Protein AF-A0A8K1DC18-F1 (afdb_monomer)

Solvent-accessible surface area (backbone atoms only — not comparable to full-atom values): 8426 Å² total; per-residue (Å²): 108,54,57,44,46,47,43,49,59,56,78,91,44,49,67,57,50,44,70,65,57,34,60,55,61,85,81,55,53,70,71,55,47,54,54,46,46,56,54,50,60,73,38,51,93,61,38,49,70,51,76,47,77,43,48,60,69,55,56,51,53,49,57,68,42,93,61,95,43,50,70,68,57,54,53,52,48,54,52,50,50,54,55,48,52,42,46,76,71,68,49,88,70,56,66,46,72,41,66,41,97,63,71,34,68,63,56,34,52,51,50,34,71,75,39,74,85,40,50,65,47,45,34,68,66,23,32,76,74,34,47,52,39,8,42,12,54,44,52,22,50,52,64,64,73,52,83,131

Mean predicted aligned error: 4.4 Å

Structure (mmCIF, N/CA/C/O backbone):
data_AF-A0A8K1DC18-F1
#
_entry.id   AF-A0A8K1DC18-F1
#
loop_
_atom_site.group_PDB
_atom_site.id
_atom_site.type_symbol
_atom_site.label_atom_id
_atom_site.label_alt_id
_atom_site.label_comp_id
_atom_site.label_asym_id
_atom_site.label_entity_id
_atom_site.label_seq_id
_atom_site.pdbx_PDB_ins_code
_atom_site.Cartn_x
_atom_site.Cartn_y
_atom_site.Cartn_z
_atom_site.occupancy
_atom_site.B_iso_or_equiv
_atom_site.auth_seq_id
_atom_site.auth_comp_id
_atom_site.auth_asym_id
_atom_site.auth_atom_id
_atom_site.pdbx_PDB_model_num
ATOM 1 N N . PRO A 1 1 ? 16.652 0.520 4.354 1.00 87.44 1 PRO A N 1
ATOM 2 C CA . PRO A 1 1 ? 15.774 -0.451 3.650 1.00 87.44 1 PRO A CA 1
ATOM 3 C C . PRO A 1 1 ? 14.700 0.329 2.884 1.00 87.44 1 PRO A C 1
ATOM 5 O O . PRO A 1 1 ? 14.511 1.503 3.188 1.00 87.44 1 PRO A O 1
ATOM 8 N N . MET A 1 2 ? 14.026 -0.285 1.913 1.00 90.94 2 MET A N 1
ATOM 9 C CA . MET A 1 2 ? 12.846 0.294 1.260 1.00 90.94 2 MET A CA 1
ATOM 10 C C . MET A 1 2 ? 11.619 -0.500 1.708 1.00 90.94 2 MET A C 1
ATOM 12 O O . MET A 1 2 ? 11.597 -1.712 1.528 1.00 90.94 2 MET A O 1
ATOM 16 N N . VAL A 1 3 ? 10.636 0.150 2.329 1.00 92.31 3 VAL A N 1
ATOM 17 C CA . VAL A 1 3 ? 9.464 -0.530 2.903 1.00 92.31 3 VAL A CA 1
ATOM 18 C C . VAL A 1 3 ? 8.225 -0.223 2.079 1.00 92.31 3 VAL A C 1
ATOM 20 O O . VAL A 1 3 ? 7.912 0.939 1.824 1.00 92.31 3 VAL A O 1
ATOM 23 N N . TYR A 1 4 ? 7.516 -1.275 1.690 1.00 93.94 4 TYR A N 1
ATOM 24 C CA . TYR A 1 4 ? 6.189 -1.200 1.097 1.00 93.94 4 TYR A CA 1
ATOM 25 C C . TYR A 1 4 ? 5.153 -1.666 2.101 1.00 93.94 4 TYR A C 1
ATOM 27 O O . TYR A 1 4 ? 5.412 -2.567 2.895 1.00 93.94 4 TYR A O 1
ATOM 35 N N . ALA A 1 5 ? 3.971 -1.069 2.032 1.00 95.00 5 ALA A N 1
ATOM 36 C CA . ALA A 1 5 ? 2.850 -1.437 2.868 1.00 95.00 5 ALA A CA 1
ATOM 37 C C . ALA A 1 5 ? 1.563 -1.470 2.061 1.00 95.00 5 ALA A C 1
ATOM 39 O O . ALA A 1 5 ? 1.368 -0.661 1.152 1.00 95.00 5 ALA A O 1
ATOM 40 N N . ILE A 1 6 ? 0.662 -2.352 2.468 1.00 96.31 6 ILE A N 1
ATOM 41 C CA . ILE A 1 6 ? -0.750 -2.287 2.110 1.00 96.31 6 ILE A CA 1
ATOM 42 C C . ILE A 1 6 ? -1.586 -2.200 3.379 1.00 96.31 6 ILE A C 1
ATOM 44 O O . ILE A 1 6 ? -1.195 -2.690 4.438 1.00 96.31 6 ILE A O 1
ATOM 48 N N . CYS A 1 7 ? -2.755 -1.589 3.252 1.00 95.94 7 CYS A N 1
ATOM 49 C CA . CYS A 1 7 ? -3.783 -1.567 4.275 1.00 95.94 7 CYS A CA 1
ATOM 50 C C . CYS A 1 7 ? -5.131 -1.797 3.592 1.00 95.94 7 CYS A C 1
ATOM 52 O O . CYS A 1 7 ? -5.375 -1.259 2.510 1.00 95.94 7 CYS A O 1
ATOM 54 N N . TYR A 1 8 ? -5.974 -2.628 4.193 1.00 96.25 8 TYR A N 1
ATOM 55 C CA . TYR A 1 8 ? -7.272 -3.002 3.651 1.00 96.25 8 TYR A CA 1
ATOM 56 C C . TYR A 1 8 ? -8.326 -3.038 4.757 1.00 96.25 8 TYR A C 1
ATOM 58 O O . TYR A 1 8 ? -8.067 -3.444 5.889 1.00 96.25 8 TYR A O 1
ATOM 66 N N . CYS A 1 9 ? -9.537 -2.614 4.417 1.00 95.88 9 CYS A N 1
ATOM 67 C CA . CYS A 1 9 ? -10.722 -2.717 5.257 1.00 95.88 9 CYS A CA 1
ATOM 68 C C . CYS A 1 9 ? -11.964 -2.891 4.371 1.00 95.88 9 CYS A C 1
ATOM 70 O O . CYS A 1 9 ? -11.905 -2.595 3.172 1.00 95.88 9 CYS A O 1
ATOM 72 N N . PRO A 1 10 ? -13.096 -3.344 4.935 1.00 96.00 10 PRO A N 1
ATOM 73 C CA . PRO A 1 10 ? -14.378 -3.299 4.245 1.00 96.00 10 PRO A CA 1
ATOM 74 C C . PRO A 1 10 ? -14.743 -1.865 3.845 1.00 96.00 10 PRO A C 1
ATOM 76 O O . PRO A 1 10 ? -14.518 -0.926 4.611 1.00 96.00 10 PRO A O 1
ATOM 79 N N . GLU A 1 11 ? -15.369 -1.696 2.680 1.00 92.88 11 GLU A N 1
ATOM 80 C CA . GLU A 1 11 ? -15.769 -0.381 2.154 1.00 92.88 11 GLU A CA 1
ATOM 81 C C . GLU A 1 11 ? -16.686 0.381 3.129 1.00 92.88 11 GLU A C 1
ATOM 83 O O . GLU A 1 11 ? -16.517 1.577 3.365 1.00 92.88 11 GLU A O 1
ATOM 88 N N . GLU A 1 12 ? -17.583 -0.339 3.806 1.00 94.69 12 GLU A N 1
ATOM 89 C CA . GLU A 1 12 ? -18.467 0.188 4.854 1.00 94.69 12 GLU A CA 1
ATOM 90 C C . GLU A 1 12 ? -17.733 0.765 6.080 1.00 94.69 12 GLU A C 1
ATOM 92 O O . GLU A 1 12 ? -18.340 1.490 6.870 1.00 94.69 12 GLU A O 1
ATOM 97 N N . LYS A 1 13 ? -16.441 0.445 6.259 1.00 94.44 13 LYS A N 1
ATOM 98 C CA . LYS A 1 13 ? -15.589 0.948 7.347 1.00 94.44 13 LYS A CA 1
ATOM 99 C C . LYS A 1 13 ? -14.704 2.123 6.930 1.00 94.44 13 LYS A C 1
ATOM 101 O O . LYS A 1 13 ? -13.967 2.645 7.768 1.00 94.44 13 LYS A O 1
ATOM 106 N N . LEU A 1 14 ? -14.761 2.570 5.671 1.00 91.88 14 LEU A N 1
ATOM 107 C CA . LEU A 1 14 ? -13.989 3.729 5.207 1.00 91.88 14 LEU A CA 1
ATOM 108 C C . LEU A 1 14 ? -14.264 5.007 6.024 1.00 91.88 14 LEU A C 1
ATOM 110 O O . LEU A 1 14 ? -13.289 5.667 6.399 1.00 91.88 14 LEU A O 1
ATOM 114 N N . PRO A 1 15 ? -15.522 5.353 6.380 1.00 91.94 15 PRO A N 1
ATOM 115 C CA . PRO A 1 15 ? -15.788 6.517 7.228 1.00 91.94 15 PRO A CA 1
ATOM 116 C C . PRO A 1 15 ? -15.157 6.395 8.621 1.00 91.94 15 PRO A C 1
ATOM 118 O O . PRO A 1 15 ? -14.617 7.364 9.150 1.00 91.94 15 PRO A O 1
ATOM 121 N N . GLN A 1 16 ? -15.177 5.196 9.208 1.00 92.69 16 GLN A N 1
ATOM 122 C CA . GLN A 1 16 ? -14.572 4.906 10.507 1.00 92.69 16 GLN A CA 1
ATOM 123 C C . GLN A 1 16 ? -13.050 5.031 10.429 1.00 92.69 16 GLN A C 1
ATOM 125 O O . GLN A 1 16 ? -12.454 5.654 11.301 1.00 92.69 16 GLN A O 1
ATOM 130 N N . LEU A 1 17 ? -12.423 4.515 9.366 1.00 91.88 17 LEU A N 1
ATOM 131 C CA . LEU A 1 17 ? -10.989 4.684 9.130 1.00 91.88 17 LEU A CA 1
ATOM 132 C C . LEU A 1 17 ? -10.611 6.166 9.013 1.00 91.88 17 LEU A C 1
ATOM 134 O O . LEU A 1 17 ? -9.627 6.601 9.605 1.00 91.88 17 LEU A O 1
ATOM 138 N N . GLN A 1 18 ? -11.410 6.964 8.302 1.00 89.69 18 GLN A N 1
ATOM 139 C CA . GLN A 1 18 ? -11.199 8.408 8.218 1.00 89.69 18 GLN A CA 1
ATOM 140 C C . GLN A 1 18 ? -11.350 9.093 9.587 1.00 89.69 18 GLN A C 1
ATOM 142 O O . GLN A 1 18 ? -10.551 9.970 9.917 1.00 89.69 18 GLN A O 1
ATOM 147 N N . ALA A 1 19 ? -12.316 8.664 10.404 1.00 89.56 19 ALA A N 1
ATOM 148 C CA . ALA A 1 19 ? -12.539 9.178 11.756 1.00 89.56 19 ALA A CA 1
ATOM 149 C C . ALA A 1 19 ? -11.400 8.848 12.740 1.00 89.56 19 ALA A C 1
ATOM 151 O O . ALA A 1 19 ? -11.201 9.595 13.695 1.00 89.56 19 ALA A O 1
ATOM 152 N N . LEU A 1 20 ? -10.595 7.806 12.481 1.00 86.44 20 LEU A N 1
ATOM 153 C CA . LEU A 1 20 ? -9.338 7.555 13.211 1.00 86.44 20 LEU A CA 1
ATOM 154 C C . LEU A 1 20 ? -8.272 8.632 12.947 1.00 86.44 20 LEU A C 1
ATOM 156 O O . LEU A 1 20 ? -7.195 8.609 13.542 1.00 86.44 20 LEU A O 1
ATOM 160 N N . GLY A 1 21 ? -8.557 9.580 12.051 1.00 82.25 21 GLY A N 1
ATOM 161 C CA . GLY A 1 21 ? -7.681 10.698 11.759 1.00 82.25 21 GLY A CA 1
ATOM 162 C C . GLY A 1 21 ? -6.433 10.259 11.016 1.00 82.25 21 GLY A C 1
ATOM 163 O O . GLY A 1 21 ? -5.388 10.849 11.227 1.00 82.25 21 GLY A O 1
ATOM 164 N N . VAL A 1 22 ? -6.503 9.228 10.167 1.00 78.38 22 VAL A N 1
ATOM 165 C CA . VAL A 1 22 ? -5.341 8.779 9.380 1.00 78.38 22 VAL A CA 1
ATOM 166 C C . VAL A 1 22 ? -4.921 9.774 8.302 1.00 78.38 22 VAL A C 1
ATOM 168 O O . VAL A 1 22 ? -3.769 9.731 7.889 1.00 78.38 22 VAL A O 1
ATOM 171 N N . ALA A 1 23 ? -5.813 10.683 7.893 1.00 65.75 23 ALA A N 1
ATOM 172 C CA . ALA A 1 23 ? -5.571 11.658 6.834 1.00 65.75 23 ALA A CA 1
ATOM 173 C C . ALA A 1 23 ? -4.377 12.584 7.144 1.00 65.75 23 ALA A C 1
ATOM 175 O O . ALA A 1 23 ? -4.191 13.022 8.282 1.00 65.75 23 ALA A O 1
ATOM 176 N N . ASP A 1 24 ? -3.590 12.885 6.110 1.00 65.69 24 ASP A N 1
ATOM 177 C CA . ASP A 1 24 ? -2.378 13.716 6.149 1.00 65.69 24 ASP A CA 1
ATOM 178 C C . ASP A 1 24 ? -1.189 13.100 6.910 1.00 65.69 24 ASP A C 1
ATOM 180 O O . ASP A 1 24 ? -0.597 13.687 7.810 1.00 65.69 24 ASP A O 1
ATOM 184 N N . SER A 1 25 ? -0.789 11.885 6.523 1.00 67.06 25 SER A N 1
ATOM 185 C CA . SER A 1 25 ? 0.385 11.202 7.088 1.00 67.06 25 SER A CA 1
ATOM 186 C C . SER A 1 25 ? 1.739 11.870 6.790 1.00 67.06 25 SER A C 1
ATOM 188 O O . SER A 1 25 ? 2.772 11.383 7.263 1.00 67.06 25 SER A O 1
ATOM 190 N N . LYS A 1 26 ? 1.789 12.927 5.967 1.00 68.25 26 LYS A N 1
ATOM 191 C CA . LYS A 1 26 ? 3.037 13.575 5.519 1.00 68.25 26 LYS A CA 1
ATOM 192 C C . LYS A 1 26 ? 3.508 14.707 6.430 1.00 68.25 26 LYS A C 1
ATOM 194 O O . LYS A 1 26 ? 4.704 14.981 6.427 1.00 68.25 26 LYS A O 1
ATOM 199 N N . THR A 1 27 ? 2.620 15.302 7.219 1.00 70.44 27 THR A N 1
ATOM 200 C CA . THR A 1 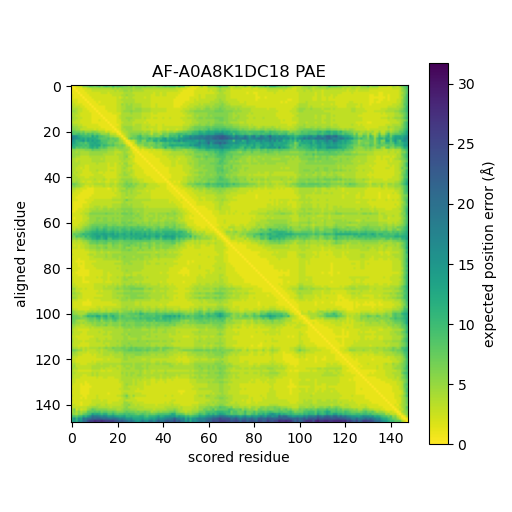27 ? 2.937 16.405 8.146 1.00 70.44 27 THR A CA 1
ATOM 201 C C . THR A 1 27 ? 3.096 15.953 9.601 1.00 70.44 27 THR A C 1
ATOM 203 O O . THR A 1 27 ? 3.412 16.766 10.464 1.00 70.44 27 THR A O 1
ATOM 206 N N . LEU A 1 28 ? 2.915 14.658 9.875 1.00 77.62 28 LEU A N 1
ATOM 207 C CA . LEU A 1 28 ? 2.928 14.113 11.231 1.00 77.62 28 LEU A CA 1
ATOM 208 C C . LEU A 1 28 ? 4.325 13.999 11.823 1.00 77.62 28 LEU A C 1
ATOM 210 O O . LEU A 1 28 ? 5.248 13.480 11.187 1.00 77.62 28 LEU A O 1
ATOM 214 N N . SER A 1 29 ? 4.424 14.353 13.100 1.00 84.25 29 SER A N 1
ATOM 215 C CA . SER A 1 29 ? 5.545 13.957 13.947 1.00 84.25 29 SER A CA 1
ATOM 216 C C . SER A 1 29 ? 5.608 12.431 14.132 1.00 84.25 29 SER A C 1
ATOM 218 O O . SER A 1 29 ? 4.660 11.696 13.848 1.00 84.25 29 SER A O 1
ATOM 220 N N . GLU A 1 30 ? 6.753 11.930 14.593 1.00 82.69 30 GLU A N 1
ATOM 221 C CA . GLU A 1 30 ? 6.950 10.517 14.949 1.00 82.69 30 GLU A CA 1
ATOM 222 C C . GLU A 1 30 ? 5.953 10.058 16.025 1.00 82.69 30 GLU A C 1
ATOM 224 O O . GLU A 1 30 ? 5.196 9.119 15.795 1.00 82.69 30 GLU A O 1
ATOM 229 N N . ALA A 1 31 ? 5.824 10.818 17.117 1.00 85.06 31 ALA A N 1
ATOM 230 C CA . ALA A 1 31 ? 4.860 10.541 18.184 1.00 85.06 31 ALA A CA 1
ATOM 231 C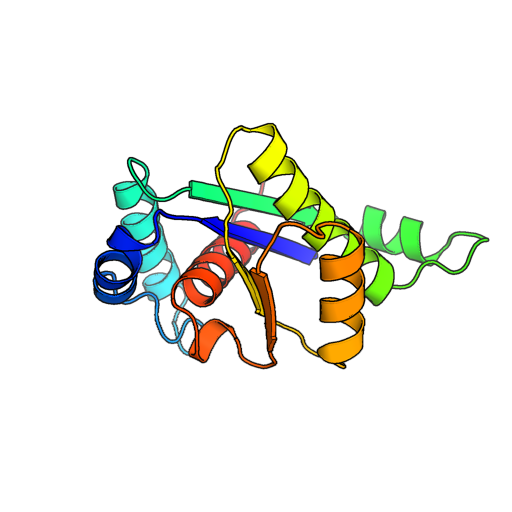 C . ALA A 1 31 ? 3.400 10.492 17.688 1.00 85.06 31 ALA A C 1
ATOM 233 O O . ALA A 1 31 ? 2.598 9.673 18.138 1.00 85.06 31 ALA A O 1
ATOM 234 N N . GLU A 1 32 ? 3.021 11.350 16.734 1.00 85.81 32 GLU A N 1
ATOM 235 C CA . GLU A 1 32 ? 1.685 11.295 16.133 1.00 85.81 32 GLU A CA 1
ATOM 236 C C . GLU A 1 32 ? 1.491 10.068 15.242 1.00 85.81 32 GLU A C 1
ATOM 238 O O . GLU A 1 32 ? 0.382 9.528 15.203 1.00 85.81 32 GLU A O 1
AT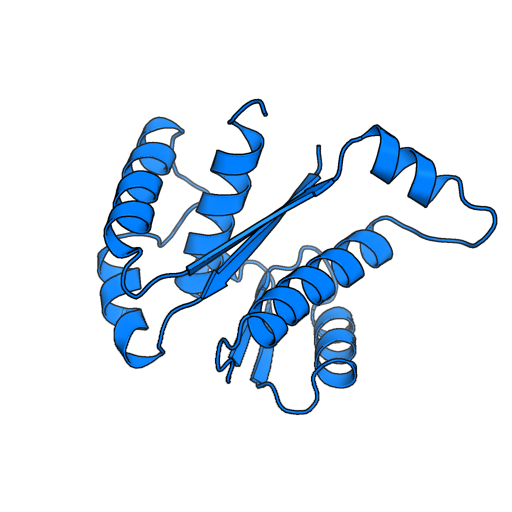OM 243 N N . ARG A 1 33 ? 2.540 9.621 14.540 1.00 86.00 33 ARG A N 1
ATOM 244 C CA . ARG A 1 33 ? 2.504 8.389 13.743 1.00 86.00 33 ARG A CA 1
ATOM 245 C C . ARG A 1 33 ? 2.355 7.164 14.629 1.00 86.00 33 ARG A C 1
ATOM 247 O O . ARG A 1 33 ? 1.464 6.369 14.352 1.00 86.00 33 ARG A O 1
ATOM 254 N N . GLU A 1 34 ? 3.118 7.060 15.713 1.00 85.88 34 GLU A N 1
ATOM 255 C CA . GLU A 1 34 ? 2.976 5.980 16.699 1.00 85.88 34 GLU A CA 1
ATOM 256 C C . GLU A 1 34 ? 1.582 5.967 17.335 1.00 85.88 34 GLU A C 1
ATOM 258 O O . GLU A 1 34 ? 0.933 4.924 17.414 1.00 85.88 34 GLU A O 1
ATOM 263 N N . ARG A 1 35 ? 1.054 7.139 17.714 1.00 88.19 35 ARG A N 1
ATOM 264 C CA . ARG A 1 35 ? -0.309 7.234 18.253 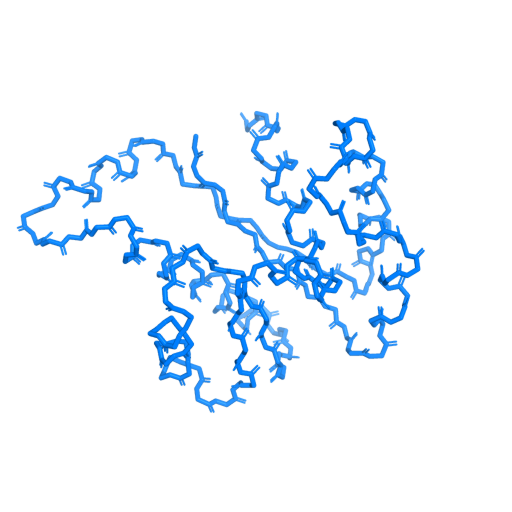1.00 88.19 35 ARG A CA 1
ATOM 265 C C . ARG A 1 35 ? -1.349 6.744 17.246 1.00 88.19 35 ARG A C 1
ATOM 267 O O . ARG A 1 35 ? -2.254 6.000 17.614 1.00 88.19 35 ARG A O 1
ATOM 274 N N . ARG A 1 36 ? -1.257 7.179 15.983 1.00 88.62 36 ARG A N 1
ATOM 275 C CA . ARG A 1 36 ? -2.184 6.739 14.925 1.00 88.62 36 ARG A CA 1
ATOM 276 C C . ARG A 1 36 ? -2.012 5.255 14.618 1.00 88.62 36 ARG A C 1
ATOM 278 O O . ARG A 1 36 ? -3.010 4.582 14.399 1.00 88.62 36 ARG A O 1
ATOM 285 N N . TRP A 1 37 ? -0.789 4.740 14.651 1.00 89.31 37 TRP A N 1
ATOM 286 C CA . TRP A 1 37 ? -0.513 3.315 14.526 1.00 89.31 37 TRP A CA 1
ATOM 287 C C . TRP A 1 37 ? -1.221 2.500 15.609 1.00 89.31 37 TRP A C 1
ATOM 289 O O . TRP A 1 37 ? -1.951 1.575 15.269 1.00 89.31 37 TRP A O 1
ATOM 299 N N . GLY A 1 38 ? -1.141 2.917 16.876 1.00 89.75 38 GLY A N 1
ATOM 300 C CA . GLY A 1 38 ? -1.874 2.259 17.962 1.00 89.75 38 GLY A CA 1
ATOM 301 C C . GLY A 1 38 ? -3.396 2.243 17.752 1.00 89.75 38 GLY A C 1
ATOM 302 O O . GLY A 1 38 ? -4.064 1.272 18.104 1.00 89.75 38 GLY A O 1
ATOM 303 N N . LEU A 1 39 ? -3.962 3.278 17.113 1.00 90.12 39 LEU A N 1
ATOM 304 C CA . LEU A 1 39 ? -5.379 3.284 16.716 1.00 90.12 39 LEU A CA 1
ATOM 305 C C . LEU A 1 39 ? -5.681 2.272 15.600 1.00 90.12 39 LEU A C 1
ATOM 307 O O . LEU A 1 39 ? -6.744 1.652 15.618 1.00 90.12 39 LEU A O 1
ATOM 311 N N . LEU A 1 40 ? -4.767 2.100 14.639 1.00 90.56 40 LEU A N 1
ATOM 312 C CA . LEU A 1 40 ? -4.901 1.111 13.565 1.00 90.56 40 LEU A CA 1
ATOM 313 C C . LEU A 1 40 ? -4.771 -0.317 14.102 1.00 90.56 40 LEU A C 1
ATOM 315 O O . LEU A 1 40 ? -5.575 -1.170 13.734 1.00 90.56 40 LEU A O 1
ATOM 319 N N . GLU A 1 41 ? -3.836 -0.569 15.019 1.00 89.88 41 GLU A N 1
ATOM 320 C CA . GLU A 1 41 ? -3.716 -1.863 15.701 1.00 89.88 41 GLU A CA 1
ATOM 321 C C . GLU A 1 41 ? -4.965 -2.186 16.526 1.00 89.88 41 GLU A C 1
ATOM 323 O O . GLU A 1 41 ? -5.502 -3.291 16.437 1.00 89.88 41 GLU A O 1
ATOM 328 N N . GLY A 1 42 ? -5.505 -1.202 17.255 1.00 91.44 42 GLY A N 1
ATOM 329 C CA . GLY A 1 42 ? -6.772 -1.350 17.977 1.00 91.44 42 GLY A CA 1
ATOM 330 C C . GLY A 1 42 ? -7.977 -1.635 17.068 1.00 91.44 42 GLY A C 1
ATOM 331 O O . GLY A 1 42 ? -8.975 -2.198 17.518 1.00 91.44 42 GLY A O 1
ATOM 332 N N . ALA A 1 43 ? -7.889 -1.293 15.780 1.00 92.44 43 ALA A N 1
ATOM 333 C CA . ALA A 1 43 ? -8.898 -1.581 14.764 1.00 92.44 43 ALA A CA 1
ATOM 334 C C . ALA A 1 43 ? -8.721 -2.952 14.076 1.00 92.44 43 ALA A C 1
ATOM 336 O O . ALA A 1 43 ? -9.491 -3.275 13.166 1.00 92.44 43 ALA A O 1
ATOM 337 N N . GLY A 1 44 ? -7.771 -3.784 14.524 1.00 91.12 44 GLY A N 1
ATOM 338 C CA . GLY A 1 44 ? -7.377 -5.047 13.883 1.00 91.12 44 GLY A CA 1
ATOM 339 C C . GLY A 1 44 ? -8.494 -6.077 13.650 1.00 91.12 44 GLY A C 1
ATOM 340 O O . GLY A 1 44 ? -8.334 -6.987 12.845 1.00 91.12 44 GLY A O 1
ATOM 341 N N . GLN A 1 45 ? -9.656 -5.929 14.297 1.00 92.38 45 GLN A N 1
ATOM 342 C CA . GLN A 1 45 ? -10.828 -6.778 14.039 1.00 92.38 45 GLN A CA 1
ATOM 343 C C . GLN A 1 45 ? -11.448 -6.569 12.640 1.00 92.38 45 GLN A C 1
ATOM 345 O O . GLN A 1 45 ? -12.148 -7.446 12.143 1.00 92.38 45 GLN A O 1
ATOM 350 N N . TRP A 1 46 ? -11.260 -5.391 12.031 1.00 93.62 46 TRP A N 1
ATOM 351 C CA . TRP A 1 46 ? -11.835 -5.035 10.723 1.00 93.62 46 TRP A CA 1
ATOM 352 C C . TRP A 1 46 ? -10.832 -4.364 9.777 1.00 93.62 46 TRP A C 1
ATOM 354 O O . TRP A 1 46 ? -11.135 -4.183 8.597 1.00 93.62 46 TRP A O 1
ATOM 364 N N . LEU A 1 47 ? -9.657 -3.988 10.277 1.00 94.69 47 LEU A N 1
ATOM 365 C CA . LEU A 1 47 ? -8.573 -3.396 9.511 1.00 94.69 47 LEU A CA 1
ATOM 366 C C . LEU A 1 47 ? -7.406 -4.381 9.439 1.00 94.69 47 LEU A C 1
ATOM 368 O O . LEU A 1 47 ? -6.900 -4.819 10.468 1.00 94.69 47 LEU A O 1
ATOM 372 N N . GLY A 1 48 ? -6.948 -4.685 8.229 1.00 94.62 48 GLY A N 1
ATOM 373 C CA . GLY A 1 48 ? -5.738 -5.465 8.002 1.00 94.62 48 GLY A CA 1
ATOM 374 C C . GLY A 1 48 ? -4.647 -4.639 7.333 1.00 94.62 48 GLY A C 1
ATOM 375 O O . GLY A 1 48 ? -4.903 -3.633 6.664 1.00 94.62 48 GLY A O 1
ATOM 376 N N . TRP A 1 49 ? -3.405 -5.070 7.509 1.00 95.06 49 TRP A N 1
ATOM 377 C CA . TRP A 1 49 ? -2.239 -4.477 6.867 1.00 95.06 49 TRP A CA 1
ATOM 378 C C . TRP A 1 49 ? -1.172 -5.543 6.621 1.00 95.06 49 TRP A C 1
ATOM 380 O O . TRP A 1 49 ? -1.181 -6.605 7.238 1.00 95.06 49 TRP A O 1
ATOM 390 N N . ALA A 1 50 ? -0.261 -5.264 5.694 1.00 94.31 50 ALA A N 1
ATOM 391 C CA . ALA A 1 50 ? 0.918 -6.089 5.458 1.00 94.31 50 ALA A CA 1
ATOM 392 C C . ALA A 1 50 ? 2.090 -5.206 5.029 1.00 94.31 50 ALA A C 1
ATOM 394 O O . ALA A 1 50 ? 1.885 -4.160 4.408 1.00 94.31 50 ALA A O 1
ATOM 395 N N . LEU A 1 51 ? 3.307 -5.637 5.356 1.00 94.25 51 LEU A N 1
ATOM 396 C CA . LEU A 1 51 ? 4.548 -4.938 5.037 1.00 94.25 51 LEU A CA 1
ATOM 397 C C . LEU A 1 51 ? 5.481 -5.841 4.236 1.00 94.25 51 LEU A C 1
ATOM 399 O O . LEU A 1 51 ? 5.568 -7.039 4.488 1.00 94.25 51 LEU A O 1
ATOM 403 N N . HIS A 1 52 ? 6.228 -5.239 3.317 1.00 94.12 52 HIS A N 1
ATOM 404 C CA . HIS A 1 52 ? 7.369 -5.863 2.664 1.00 94.12 52 HIS A CA 1
ATOM 405 C C . HIS A 1 52 ? 8.578 -4.942 2.834 1.00 94.12 52 HIS A C 1
ATOM 407 O O . HIS A 1 52 ? 8.641 -3.854 2.258 1.00 94.12 52 HIS A O 1
ATOM 413 N N . VAL A 1 53 ? 9.545 -5.379 3.640 1.00 93.12 53 VAL A N 1
ATOM 414 C CA . VAL A 1 53 ? 10.806 -4.667 3.867 1.00 93.12 53 VAL A CA 1
ATOM 415 C C . VAL A 1 53 ? 11.848 -5.200 2.892 1.00 93.12 53 VAL A C 1
ATOM 417 O O . VAL A 1 53 ? 12.246 -6.355 2.988 1.00 93.12 53 VAL A O 1
ATOM 420 N N . LEU A 1 54 ? 12.317 -4.361 1.971 1.00 92.06 54 LEU A N 1
ATOM 421 C CA . LEU A 1 54 ? 13.397 -4.680 1.040 1.00 92.06 54 LEU A CA 1
ATOM 422 C C . LEU A 1 54 ? 14.741 -4.231 1.640 1.00 92.06 54 LEU A C 1
ATOM 424 O O . LEU A 1 54 ? 15.000 -3.022 1.755 1.00 92.06 54 LEU A O 1
ATOM 428 N N . PRO A 1 55 ? 15.629 -5.165 2.030 1.00 92.06 55 PRO A N 1
ATOM 429 C CA . PRO A 1 55 ? 16.940 -4.812 2.558 1.00 92.06 55 PRO A CA 1
ATOM 430 C C . PRO A 1 55 ? 17.811 -4.135 1.489 1.00 92.06 55 PRO A C 1
ATOM 432 O O . PRO A 1 55 ? 17.729 -4.505 0.316 1.00 92.06 55 PRO A O 1
ATOM 435 N N . PRO A 1 56 ? 18.723 -3.212 1.860 1.00 91.88 56 PRO A N 1
ATOM 436 C CA . PRO A 1 56 ? 19.633 -2.580 0.900 1.00 91.88 56 PRO A CA 1
ATOM 437 C C . PRO A 1 56 ? 20.453 -3.584 0.079 1.00 91.88 56 PRO A C 1
ATOM 439 O O . PRO A 1 56 ? 20.673 -3.373 -1.108 1.00 91.88 56 PRO A O 1
ATOM 442 N N . ALA A 1 57 ? 20.863 -4.702 0.690 1.00 92.69 57 ALA A N 1
ATOM 443 C CA . ALA A 1 57 ? 21.580 -5.773 -0.000 1.00 92.69 57 ALA A CA 1
ATOM 444 C C . ALA A 1 57 ? 20.737 -6.425 -1.111 1.00 92.69 57 ALA A C 1
ATOM 446 O O . ALA A 1 57 ? 21.257 -6.684 -2.193 1.00 92.69 57 ALA A O 1
ATOM 447 N N . HIS A 1 58 ? 19.436 -6.629 -0.874 1.00 91.62 58 HIS A N 1
ATOM 448 C CA . HIS A 1 58 ? 18.517 -7.168 -1.878 1.00 91.62 58 HIS A CA 1
ATOM 449 C C . HIS A 1 58 ? 18.327 -6.182 -3.036 1.00 91.62 58 HIS A C 1
ATOM 451 O O . HIS A 1 58 ? 18.468 -6.564 -4.193 1.00 91.62 58 HIS A O 1
ATOM 457 N N . ILE A 1 59 ? 18.115 -4.898 -2.727 1.00 91.94 59 ILE A N 1
ATOM 458 C CA . ILE A 1 59 ? 17.983 -3.838 -3.740 1.00 91.94 59 ILE A CA 1
ATOM 459 C C . ILE A 1 59 ? 19.242 -3.775 -4.617 1.00 91.94 59 ILE A C 1
ATOM 461 O O . ILE A 1 59 ? 19.144 -3.790 -5.844 1.00 91.94 59 ILE A O 1
ATOM 465 N N . SER A 1 60 ? 20.428 -3.773 -4.001 1.00 91.81 60 SER A N 1
ATOM 466 C CA . SER A 1 60 ? 21.706 -3.784 -4.720 1.00 91.81 60 SER A CA 1
ATOM 467 C C . SER A 1 60 ? 21.860 -5.020 -5.607 1.00 91.81 60 SER A C 1
ATOM 469 O O . SER A 1 60 ? 22.235 -4.885 -6.770 1.00 91.81 60 SER A O 1
ATOM 471 N N . ALA A 1 61 ? 21.530 -6.210 -5.097 1.00 91.06 61 ALA A N 1
ATOM 472 C CA . ALA A 1 61 ? 21.606 -7.451 -5.865 1.00 91.06 61 ALA A CA 1
ATOM 473 C C . ALA A 1 61 ? 20.660 -7.437 -7.078 1.00 91.06 61 ALA A C 1
ATOM 475 O O . ALA A 1 61 ? 21.075 -7.800 -8.177 1.00 91.06 61 ALA A O 1
ATOM 476 N N . CYS A 1 62 ? 19.423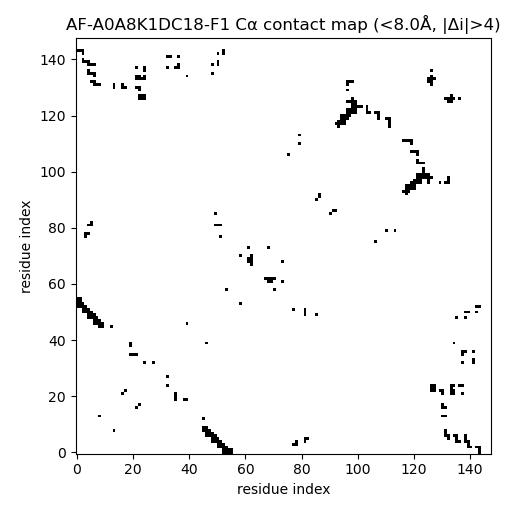 -6.960 -6.906 1.00 90.69 62 CYS A N 1
ATOM 477 C CA . CYS A 1 62 ? 18.445 -6.772 -7.979 1.00 90.69 62 CYS A CA 1
ATOM 478 C C . CYS A 1 62 ? 18.960 -5.829 -9.074 1.00 90.69 62 CYS A C 1
ATOM 480 O O . CYS A 1 62 ? 18.862 -6.142 -10.258 1.00 90.69 62 CYS A O 1
ATOM 482 N N . MET A 1 63 ? 19.558 -4.700 -8.690 1.00 89.25 63 MET A N 1
ATOM 483 C CA . MET A 1 63 ? 20.054 -3.701 -9.642 1.00 89.25 63 MET A CA 1
ATOM 484 C C . MET A 1 63 ? 21.347 -4.116 -10.366 1.00 89.25 63 MET A C 1
ATOM 486 O O . MET A 1 63 ? 21.664 -3.547 -11.409 1.00 89.25 63 MET A O 1
ATOM 490 N N . GLN A 1 64 ? 22.091 -5.092 -9.838 1.00 90.00 64 GLN A N 1
ATOM 491 C CA . GLN A 1 64 ? 23.339 -5.610 -10.420 1.00 90.00 64 GLN A CA 1
ATOM 492 C C . GLN A 1 64 ? 23.137 -6.827 -11.340 1.00 90.00 64 GLN A C 1
ATOM 494 O O . GLN A 1 64 ? 24.109 -7.391 -11.850 1.00 90.00 64 GLN A O 1
ATOM 499 N N . GLN A 1 65 ? 21.893 -7.258 -11.562 1.00 87.88 65 GLN A N 1
ATOM 500 C CA . GLN A 1 65 ? 21.599 -8.390 -12.437 1.00 87.88 65 GLN A CA 1
ATOM 501 C C . GLN A 1 65 ? 22.032 -8.124 -13.888 1.00 87.88 65 GLN A C 1
ATOM 503 O O . GLN A 1 65 ? 21.994 -6.998 -14.384 1.00 87.88 65 GLN A O 1
ATOM 508 N N . ARG A 1 66 ? 22.416 -9.194 -14.605 1.00 85.12 66 ARG A N 1
ATOM 509 C CA . ARG A 1 66 ? 22.745 -9.111 -16.043 1.00 85.12 66 ARG A CA 1
ATOM 510 C C . ARG A 1 66 ? 21.553 -8.642 -16.877 1.00 85.12 66 ARG A C 1
ATOM 512 O O . ARG A 1 66 ? 21.733 -7.912 -17.847 1.00 85.12 66 ARG A O 1
ATOM 519 N N . ALA A 1 67 ? 20.350 -9.092 -16.521 1.00 88.50 67 ALA A N 1
ATOM 520 C CA . ALA A 1 67 ? 19.115 -8.574 -17.086 1.00 88.50 67 ALA A CA 1
ATOM 521 C C . ALA A 1 67 ? 18.770 -7.250 -16.400 1.00 88.50 67 ALA A C 1
ATOM 523 O O . ALA A 1 67 ? 18.871 -7.132 -15.182 1.00 88.50 67 ALA A O 1
ATOM 524 N N . LYS A 1 68 ? 18.358 -6.250 -17.183 1.00 86.19 68 LYS A N 1
ATOM 525 C CA . LYS A 1 68 ? 18.046 -4.920 -16.659 1.00 86.19 68 LYS A CA 1
ATOM 526 C C . LYS A 1 68 ? 16.802 -4.979 -15.768 1.00 86.19 68 LYS A C 1
ATOM 528 O O . LYS A 1 68 ? 15.685 -4.949 -16.276 1.00 86.19 68 LYS A O 1
ATOM 533 N N . TYR A 1 69 ? 17.011 -4.982 -14.456 1.00 89.88 69 TYR A N 1
ATOM 534 C CA . TYR A 1 69 ? 15.964 -4.869 -13.447 1.00 89.88 69 TYR A CA 1
ATOM 535 C C . TYR A 1 69 ? 16.221 -3.621 -12.603 1.00 89.88 69 TYR A C 1
ATOM 537 O O . TYR A 1 69 ? 17.224 -3.510 -11.903 1.00 89.88 69 TYR A O 1
ATOM 545 N N . ASN A 1 70 ? 15.374 -2.608 -12.776 1.00 88.25 70 ASN A N 1
ATOM 546 C CA . ASN A 1 70 ? 15.576 -1.294 -12.166 1.00 88.25 70 ASN A CA 1
ATOM 547 C C . ASN A 1 70 ? 14.662 -1.098 -10.951 1.00 88.25 70 ASN A C 1
ATOM 549 O O . ASN A 1 70 ? 13.745 -1.882 -10.721 1.00 88.25 70 ASN A O 1
ATOM 553 N N . LEU A 1 71 ? 14.895 -0.016 -10.206 1.00 88.12 71 LEU A N 1
ATOM 554 C CA . LEU A 1 71 ? 14.154 0.264 -8.980 1.00 88.12 71 LEU A CA 1
ATOM 555 C C . LEU A 1 71 ? 12.640 0.358 -9.207 1.00 88.12 71 LEU A C 1
ATOM 557 O O . LEU A 1 71 ? 11.899 -0.153 -8.386 1.00 88.12 71 LEU A O 1
ATOM 561 N N . ASN A 1 72 ? 12.178 0.928 -10.325 1.00 88.12 72 ASN A N 1
ATOM 562 C CA . ASN A 1 72 ? 10.743 1.020 -10.609 1.00 88.12 72 ASN A CA 1
ATOM 563 C C . ASN A 1 72 ? 10.119 -0.358 -10.849 1.00 88.12 72 ASN A C 1
ATOM 565 O O . ASN A 1 72 ? 9.003 -0.600 -10.405 1.00 88.12 72 ASN A O 1
ATOM 569 N N . GLU A 1 73 ? 10.823 -1.255 -11.546 1.00 89.25 73 GLU A N 1
ATOM 570 C CA . GLU A 1 73 ? 10.357 -2.634 -11.739 1.00 89.25 73 GLU A CA 1
ATOM 571 C C . GLU A 1 73 ? 10.255 -3.354 -10.389 1.00 89.25 73 GLU A C 1
ATOM 573 O O . GLU A 1 73 ? 9.185 -3.860 -10.067 1.00 89.25 73 GLU A O 1
ATOM 578 N N . LEU A 1 74 ? 11.297 -3.262 -9.552 1.00 91.88 74 LEU A N 1
ATOM 579 C CA . LEU A 1 74 ? 11.276 -3.789 -8.183 1.00 91.88 74 LEU A CA 1
ATOM 580 C C . LEU A 1 74 ? 10.114 -3.214 -7.365 1.00 91.88 74 LEU A C 1
ATOM 582 O O . LEU A 1 74 ? 9.342 -3.960 -6.777 1.00 91.88 74 LEU A O 1
ATOM 586 N N . SER A 1 75 ? 9.934 -1.893 -7.379 1.00 89.56 75 SER A N 1
ATOM 587 C CA . SER A 1 75 ? 8.836 -1.212 -6.694 1.00 89.56 75 SER A CA 1
ATOM 588 C C . SER A 1 75 ? 7.458 -1.709 -7.134 1.00 89.56 75 SER A C 1
ATOM 590 O O . SER A 1 75 ? 6.574 -1.913 -6.304 1.00 89.56 75 SER A O 1
ATOM 592 N N . HIS A 1 76 ? 7.249 -1.867 -8.442 1.00 90.25 76 HIS A N 1
ATOM 593 C CA . HIS A 1 76 ? 5.966 -2.297 -8.987 1.00 90.25 76 HIS A CA 1
ATOM 594 C C . HIS A 1 76 ? 5.675 -3.768 -8.696 1.00 90.25 76 HIS A C 1
ATOM 596 O O . HIS A 1 76 ? 4.527 -4.097 -8.393 1.00 90.25 76 HIS A O 1
ATOM 602 N N . ASP A 1 77 ? 6.692 -4.624 -8.769 1.00 92.38 77 ASP A N 1
ATOM 603 C CA . ASP A 1 77 ? 6.555 -6.046 -8.477 1.00 92.38 77 ASP A CA 1
ATOM 604 C C . ASP A 1 77 ? 6.291 -6.261 -6.984 1.00 92.38 77 ASP A C 1
ATOM 606 O O . ASP A 1 77 ? 5.322 -6.929 -6.639 1.00 92.38 77 ASP A O 1
ATOM 610 N N . THR A 1 78 ? 7.028 -5.585 -6.096 1.00 93.81 78 THR A N 1
ATOM 611 C CA . THR A 1 78 ? 6.781 -5.638 -4.645 1.00 93.81 78 THR A CA 1
ATOM 612 C C . THR A 1 78 ? 5.370 -5.165 -4.277 1.00 93.81 78 THR A C 1
ATOM 614 O O . THR A 1 78 ? 4.708 -5.775 -3.436 1.00 93.81 78 THR A O 1
A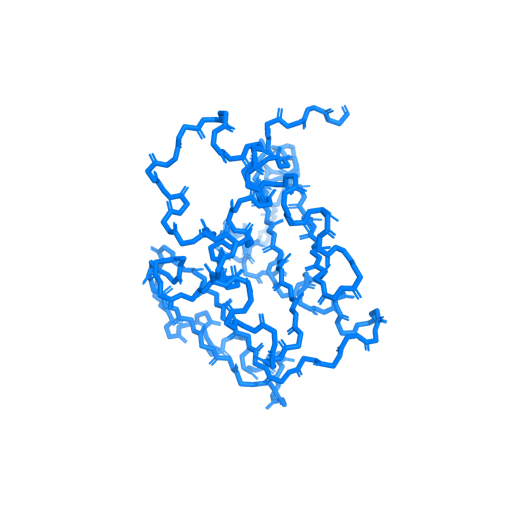TOM 617 N N . ALA A 1 79 ? 4.862 -4.108 -4.921 1.00 93.19 79 ALA A N 1
ATOM 618 C CA . ALA A 1 79 ? 3.482 -3.668 -4.714 1.00 93.19 79 ALA A CA 1
ATOM 619 C C . ALA A 1 79 ? 2.464 -4.727 -5.176 1.00 93.19 79 ALA A C 1
ATOM 621 O O . ALA A 1 79 ? 1.479 -4.985 -4.484 1.00 93.19 79 ALA A O 1
ATOM 622 N N . ALA A 1 80 ? 2.703 -5.364 -6.327 1.00 94.62 80 ALA A N 1
ATOM 623 C CA . ALA A 1 80 ? 1.844 -6.431 -6.832 1.00 94.62 80 ALA A CA 1
ATOM 624 C C . ALA A 1 80 ? 1.889 -7.686 -5.943 1.00 94.62 80 ALA A C 1
ATOM 626 O O . ALA A 1 80 ? 0.848 -8.295 -5.716 1.00 94.62 80 ALA A O 1
ATOM 627 N N . GLU A 1 81 ? 3.054 -8.053 -5.411 1.00 95.88 81 GLU A N 1
ATOM 628 C CA . GLU A 1 81 ? 3.220 -9.167 -4.470 1.00 95.88 81 GLU A CA 1
ATOM 629 C C . GLU A 1 81 ? 2.424 -8.952 -3.184 1.00 95.88 81 GLU A C 1
ATOM 631 O O . GLU A 1 81 ? 1.746 -9.869 -2.732 1.00 95.88 81 GLU A O 1
ATOM 636 N N . LEU A 1 82 ? 2.435 -7.738 -2.622 1.00 96.31 82 LEU A N 1
ATOM 637 C CA . LEU A 1 82 ? 1.624 -7.421 -1.443 1.00 96.31 82 LEU A CA 1
ATOM 638 C C . LEU A 1 82 ? 0.123 -7.557 -1.727 1.00 96.31 82 LEU A C 1
ATOM 640 O O . LEU A 1 82 ? -0.599 -8.159 -0.933 1.00 96.31 82 LEU A O 1
ATOM 644 N N . ILE A 1 83 ? -0.346 -7.039 -2.868 1.00 95.94 83 ILE A N 1
ATOM 645 C CA . ILE A 1 83 ? -1.750 -7.184 -3.286 1.00 95.94 83 ILE A CA 1
ATOM 646 C C . ILE A 1 83 ? -2.102 -8.666 -3.448 1.00 95.94 83 ILE A C 1
ATOM 648 O O . ILE A 1 83 ? -3.133 -9.107 -2.944 1.00 95.94 83 ILE A O 1
ATOM 652 N N . GLN A 1 84 ? -1.240 -9.441 -4.110 1.00 96.50 84 GLN A N 1
ATOM 653 C CA . GLN A 1 84 ? -1.436 -10.878 -4.283 1.00 96.50 84 GLN A CA 1
ATOM 654 C C . GLN A 1 84 ? -1.488 -11.598 -2.930 1.00 96.50 84 GLN A C 1
ATOM 656 O O . GLN A 1 84 ? -2.397 -12.388 -2.713 1.00 96.50 84 GLN A O 1
ATOM 661 N N . GLY A 1 85 ? -0.597 -11.268 -1.992 1.00 96.56 85 GLY A N 1
ATOM 662 C CA . GLY A 1 85 ? -0.592 -11.850 -0.650 1.00 96.56 85 GLY A CA 1
ATOM 663 C C . GLY A 1 85 ? -1.891 -11.606 0.126 1.00 96.56 85 GLY A C 1
ATOM 664 O O . GLY A 1 85 ? -2.364 -12.503 0.824 1.00 96.56 85 GLY A O 1
ATOM 665 N N . ALA A 1 86 ? -2.519 -10.435 -0.031 1.00 95.56 86 ALA A N 1
ATOM 666 C CA . ALA A 1 86 ? -3.842 -10.177 0.542 1.00 95.56 86 ALA A CA 1
ATOM 667 C C . ALA A 1 86 ? -4.930 -11.063 -0.092 1.00 95.56 86 ALA A C 1
ATOM 669 O O . ALA A 1 86 ? -5.726 -11.663 0.631 1.00 95.56 86 ALA A O 1
ATOM 670 N N . LEU A 1 87 ? -4.941 -11.191 -1.424 1.00 95.75 87 LEU A N 1
ATOM 671 C CA . LEU A 1 87 ? -5.878 -12.071 -2.136 1.00 95.75 87 LEU A CA 1
ATOM 672 C C . LEU A 1 87 ? -5.705 -13.539 -1.718 1.00 95.75 87 LEU A C 1
ATOM 674 O O . LEU A 1 87 ? -6.689 -14.215 -1.423 1.00 95.75 87 LEU A O 1
ATOM 678 N N . ASP A 1 88 ? -4.461 -14.010 -1.636 1.00 96.50 88 ASP A N 1
ATOM 679 C CA . ASP A 1 88 ? -4.114 -15.382 -1.247 1.00 96.50 88 ASP A CA 1
ATOM 680 C C . ASP A 1 88 ? -4.498 -15.679 0.211 1.00 96.50 88 ASP A C 1
ATOM 682 O O . ASP A 1 88 ? -4.820 -16.815 0.555 1.00 96.50 88 ASP A O 1
ATOM 686 N N . SER A 1 89 ? -4.540 -14.6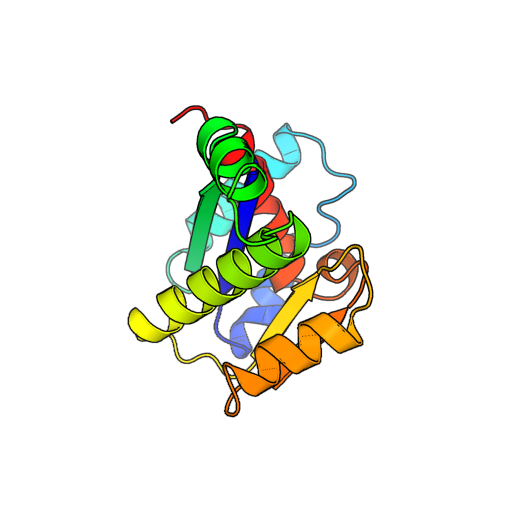46 1.058 1.00 93.94 89 SER A N 1
ATOM 687 C CA . SER A 1 89 ? -5.021 -14.729 2.444 1.00 93.94 89 SER A CA 1
ATOM 688 C C . SER A 1 89 ? -6.555 -14.744 2.557 1.00 93.94 89 SER A C 1
ATOM 690 O O . SER A 1 89 ? -7.092 -14.738 3.663 1.00 93.94 89 SER A O 1
ATOM 692 N N . GLY A 1 90 ? -7.277 -14.750 1.431 1.00 94.31 90 GLY A N 1
ATOM 693 C CA . GLY A 1 90 ? -8.740 -14.789 1.382 1.00 94.31 90 GLY A CA 1
ATOM 694 C C . GLY A 1 90 ? -9.420 -13.422 1.495 1.00 94.31 90 GLY A C 1
ATOM 695 O O . GLY A 1 90 ? -10.644 -13.363 1.630 1.00 94.31 90 GLY A O 1
ATOM 696 N N . VAL A 1 91 ? -8.667 -12.317 1.428 1.00 95.00 91 VAL A N 1
ATOM 697 C CA . VAL A 1 91 ? -9.246 -10.968 1.460 1.00 95.00 91 VAL A CA 1
ATOM 698 C C . VAL A 1 91 ? -9.999 -10.706 0.157 1.00 95.00 91 VAL A C 1
ATOM 700 O O . VAL A 1 91 ? -9.435 -10.754 -0.937 1.00 95.00 91 VAL A O 1
ATOM 703 N N . GLN A 1 92 ? -11.285 -10.376 0.271 1.00 94.31 92 GLN A N 1
ATOM 704 C CA . GLN A 1 92 ? -12.120 -10.004 -0.869 1.00 94.31 92 GLN A CA 1
ATOM 705 C C . GLN A 1 92 ? -11.858 -8.551 -1.270 1.00 94.31 92 GLN A C 1
ATOM 707 O O . GLN A 1 92 ? -12.514 -7.622 -0.804 1.00 94.31 92 GLN A O 1
ATOM 712 N N . VAL A 1 93 ? -10.868 -8.351 -2.135 1.00 95.38 93 VAL A N 1
ATOM 713 C CA . VAL A 1 93 ? -10.522 -7.025 -2.653 1.00 95.38 93 VAL A CA 1
ATOM 714 C C . VAL A 1 93 ? -11.399 -6.709 -3.863 1.00 95.38 93 VAL A C 1
ATOM 716 O O . VAL A 1 93 ? -11.428 -7.472 -4.823 1.00 95.38 93 VAL A O 1
ATOM 719 N N . ALA A 1 94 ? -12.089 -5.567 -3.838 1.00 95.12 94 ALA A N 1
ATOM 720 C CA . ALA A 1 94 ? -12.825 -5.038 -4.991 1.00 95.12 94 ALA A CA 1
ATOM 721 C C . ALA A 1 94 ? -12.091 -3.863 -5.656 1.00 95.12 94 ALA A C 1
ATOM 723 O O . ALA A 1 94 ? -12.113 -3.716 -6.878 1.00 95.12 94 ALA A O 1
ATOM 724 N N . GLN A 1 95 ? -11.419 -3.031 -4.857 1.00 96.12 95 GLN A N 1
ATOM 725 C CA . GLN A 1 95 ? -10.741 -1.817 -5.304 1.00 96.12 95 GLN A CA 1
ATOM 726 C C . GLN A 1 95 ? -9.330 -1.734 -4.724 1.00 96.12 95 GLN A C 1
ATOM 728 O O . GLN A 1 95 ? -9.090 -2.123 -3.583 1.00 96.12 95 GLN A O 1
ATOM 733 N N . VAL A 1 96 ? -8.400 -1.200 -5.514 1.00 96.75 96 VAL A N 1
ATOM 734 C CA . VAL A 1 96 ? -7.008 -0.964 -5.122 1.00 96.75 96 VAL A CA 1
ATOM 735 C C . VAL A 1 96 ? -6.653 0.483 -5.420 1.00 96.75 96 VAL A C 1
ATOM 737 O O . VAL A 1 96 ? -6.772 0.939 -6.559 1.00 96.75 96 VAL A O 1
ATOM 740 N N . PHE A 1 97 ? -6.158 1.179 -4.401 1.00 96.19 97 PHE A N 1
ATOM 741 C CA . PHE A 1 97 ? -5.644 2.539 -4.503 1.00 96.19 97 PHE A CA 1
ATOM 742 C C . PHE A 1 97 ? -4.147 2.528 -4.205 1.00 96.19 97 PHE A C 1
ATOM 744 O O . PHE A 1 97 ? -3.733 1.980 -3.185 1.00 96.19 97 PHE A O 1
ATOM 751 N N . ALA A 1 98 ? -3.335 3.123 -5.078 1.00 94.31 98 ALA A N 1
ATOM 752 C CA . ALA A 1 98 ? -1.885 3.183 -4.893 1.00 94.31 98 ALA A CA 1
ATOM 753 C C . ALA A 1 98 ? -1.334 4.595 -5.126 1.00 94.31 98 ALA A C 1
ATOM 755 O O . ALA A 1 98 ? -1.771 5.302 -6.042 1.00 94.31 98 ALA A O 1
ATOM 756 N N . ASP A 1 99 ? -0.351 4.978 -4.306 1.00 92.38 99 ASP A N 1
ATOM 757 C CA . ASP A 1 99 ? 0.443 6.192 -4.503 1.00 92.38 99 ASP A CA 1
ATOM 758 C C . ASP A 1 99 ? 1.585 5.939 -5.490 1.00 92.38 99 ASP A C 1
ATOM 760 O O . ASP A 1 99 ? 2.146 4.843 -5.562 1.00 92.38 99 ASP A O 1
ATOM 764 N N . THR A 1 100 ? 1.952 6.961 -6.259 1.00 89.12 100 THR A N 1
ATOM 765 C CA . THR A 1 100 ? 3.096 6.882 -7.168 1.00 89.12 100 THR A CA 1
ATOM 766 C C . THR A 1 100 ? 3.874 8.190 -7.224 1.00 89.12 100 THR A C 1
ATOM 768 O O . THR A 1 100 ? 3.312 9.283 -7.173 1.00 89.12 100 THR A O 1
ATOM 771 N N . VAL A 1 101 ? 5.190 8.060 -7.390 1.00 78.44 101 VAL A N 1
ATOM 772 C CA . VAL A 1 101 ? 6.123 9.165 -7.661 1.00 78.44 101 VAL A CA 1
ATOM 773 C C . VAL A 1 101 ? 6.401 9.345 -9.162 1.00 78.44 101 VAL A C 1
ATOM 775 O O . VAL A 1 101 ? 7.150 10.239 -9.546 1.00 78.44 101 VAL A O 1
ATOM 778 N N . GLY A 1 102 ? 5.810 8.503 -10.020 1.00 77.31 102 GLY A N 1
ATOM 779 C CA . GLY A 1 102 ? 6.033 8.476 -11.467 1.00 77.31 102 GLY A CA 1
ATOM 780 C C . GLY A 1 102 ? 4.737 8.493 -12.291 1.00 77.31 102 GLY A C 1
ATOM 781 O O . GLY A 1 102 ? 3.678 8.859 -11.785 1.00 77.31 102 GLY A O 1
ATOM 782 N N . PRO A 1 103 ? 4.794 8.112 -13.583 1.00 82.81 103 PRO A N 1
ATOM 783 C CA . PRO A 1 103 ? 3.625 8.115 -14.459 1.00 82.81 103 PRO A CA 1
ATOM 784 C C . PRO A 1 103 ? 2.572 7.102 -13.992 1.00 82.81 103 PRO A C 1
ATOM 786 O O . PRO A 1 103 ? 2.746 5.892 -14.167 1.00 82.81 103 PRO A O 1
ATOM 789 N N . ALA A 1 104 ? 1.469 7.603 -13.433 1.00 88.88 104 ALA A N 1
ATOM 790 C CA . ALA A 1 104 ? 0.387 6.784 -12.891 1.00 88.88 104 ALA A CA 1
ATOM 791 C C . ALA A 1 104 ? -0.179 5.794 -13.917 1.00 88.88 104 ALA A C 1
ATOM 793 O O . ALA A 1 104 ? -0.339 4.619 -13.597 1.00 88.88 104 ALA A O 1
ATOM 794 N N . ASP A 1 105 ? -0.366 6.224 -15.168 1.00 89.00 105 ASP A N 1
ATOM 795 C CA . ASP A 1 105 ? -0.984 5.412 -16.223 1.00 89.00 105 ASP A CA 1
ATOM 796 C C . ASP A 1 105 ? -0.243 4.094 -16.481 1.00 89.00 105 ASP A C 1
ATOM 798 O O . ASP A 1 105 ? -0.862 3.046 -16.671 1.00 89.00 105 ASP A O 1
ATOM 802 N N . LYS A 1 106 ? 1.098 4.118 -16.460 1.00 87.69 106 LYS A N 1
ATOM 803 C CA . LYS A 1 106 ? 1.909 2.913 -16.699 1.00 87.69 106 LYS A CA 1
ATOM 804 C C . LYS A 1 106 ? 1.788 1.923 -15.546 1.00 87.69 106 LYS A C 1
ATOM 806 O O . LYS A 1 106 ? 1.675 0.720 -15.788 1.00 87.69 106 LYS A O 1
ATOM 811 N N . HIS A 1 107 ? 1.812 2.421 -14.311 1.00 89.38 107 HIS A N 1
ATOM 812 C CA . HIS A 1 107 ? 1.678 1.571 -13.133 1.00 89.38 107 HIS A CA 1
ATOM 813 C C . HIS A 1 107 ? 0.257 1.005 -13.016 1.00 89.38 107 HIS A C 1
ATOM 815 O O . HIS A 1 107 ? 0.093 -0.199 -12.815 1.00 89.38 107 HIS A O 1
ATOM 821 N N . GLU A 1 108 ? -0.759 1.840 -13.249 1.00 93.19 108 GLU A N 1
ATOM 822 C CA . GLU A 1 108 ? -2.171 1.449 -13.269 1.00 93.19 108 GLU A CA 1
ATOM 823 C C . GLU A 1 108 ? -2.432 0.376 -14.331 1.00 93.19 108 GLU A C 1
ATOM 825 O O . GLU A 1 108 ? -3.019 -0.660 -14.028 1.00 93.19 108 GLU A O 1
ATOM 830 N N . ALA A 1 109 ? -1.929 0.561 -15.557 1.00 92.62 109 ALA A N 1
ATOM 831 C CA . ALA A 1 109 ? -2.065 -0.428 -16.624 1.00 92.62 109 ALA A CA 1
ATOM 832 C C . ALA A 1 109 ? -1.387 -1.764 -16.281 1.00 92.62 109 ALA A C 1
ATOM 834 O O . ALA A 1 109 ? -1.933 -2.823 -16.594 1.00 92.62 109 ALA A O 1
ATOM 835 N N . ARG A 1 110 ? -0.217 -1.739 -15.626 1.00 91.56 110 ARG A N 1
ATOM 836 C CA . ARG A 1 110 ? 0.466 -2.960 -15.167 1.00 91.56 110 ARG A CA 1
ATOM 837 C C . ARG A 1 110 ? -0.375 -3.706 -14.131 1.00 91.56 110 ARG A C 1
ATOM 839 O O . ARG A 1 110 ? -0.597 -4.904 -14.289 1.00 91.56 110 ARG A O 1
ATOM 846 N N . LEU A 1 111 ? -0.873 -3.001 -13.117 1.00 94.00 111 LEU A N 1
ATOM 847 C CA . LEU A 1 111 ? -1.710 -3.591 -12.072 1.00 94.00 111 LEU A CA 1
ATOM 848 C C . LEU A 1 111 ? -3.033 -4.121 -12.635 1.00 94.00 111 LEU A C 1
ATOM 850 O O . LEU A 1 111 ? -3.403 -5.245 -12.320 1.00 94.00 111 LEU A O 1
ATOM 854 N N . ARG A 1 112 ? -3.701 -3.391 -13.537 1.00 95.19 112 ARG A N 1
ATOM 855 C CA . ARG A 1 112 ? -4.924 -3.872 -14.207 1.00 95.19 112 ARG A CA 1
ATOM 856 C C . ARG A 1 112 ? -4.694 -5.124 -15.045 1.00 95.19 112 ARG A C 1
ATOM 858 O O . ARG A 1 112 ? -5.539 -6.007 -15.060 1.00 95.19 112 ARG A O 1
ATOM 865 N N . ARG A 1 113 ? -3.554 -5.225 -15.737 1.00 95.06 113 ARG A N 1
ATOM 866 C CA . ARG A 1 113 ? -3.195 -6.447 -16.478 1.00 95.06 113 ARG A CA 1
ATOM 867 C C . ARG A 1 113 ? -2.976 -7.632 -15.544 1.00 95.06 113 ARG A C 1
ATOM 869 O O . ARG A 1 113 ? -3.353 -8.745 -15.890 1.00 95.06 113 ARG A O 1
ATOM 876 N N . ARG A 1 114 ? -2.356 -7.398 -14.384 1.00 95.06 114 ARG A N 1
ATOM 877 C CA . ARG A 1 114 ? -2.098 -8.441 -13.385 1.00 95.06 114 ARG A CA 1
ATOM 878 C C . ARG A 1 114 ? -3.369 -8.862 -12.642 1.00 95.06 114 ARG A C 1
ATOM 880 O O . ARG A 1 114 ? -3.531 -10.047 -12.372 1.00 95.06 114 ARG A O 1
ATOM 887 N N . PHE A 1 115 ? -4.258 -7.911 -12.364 1.00 95.12 115 PHE A N 1
ATOM 888 C CA . PHE A 1 115 ? -5.475 -8.079 -11.571 1.00 95.12 115 PHE A CA 1
ATOM 889 C C . PHE A 1 115 ? -6.714 -7.566 -12.334 1.00 95.12 115 PHE A C 1
ATOM 891 O O . PHE A 1 115 ? -7.298 -6.549 -11.957 1.00 95.12 115 PHE A O 1
ATOM 898 N N . PRO A 1 116 ? -7.141 -8.247 -13.413 1.00 92.56 116 PRO A N 1
ATOM 899 C CA . PRO A 1 116 ? -8.195 -7.747 -14.303 1.00 92.56 116 PRO A CA 1
ATOM 900 C C . PRO A 1 116 ? -9.579 -7.626 -13.646 1.00 92.56 116 PRO A C 1
ATOM 902 O O . PRO A 1 116 ? -10.422 -6.893 -14.152 1.00 92.56 116 PRO A O 1
ATOM 905 N N . GLY A 1 117 ? -9.821 -8.324 -12.532 1.00 92.00 117 GLY A N 1
ATOM 906 C CA . GLY A 1 117 ? -11.074 -8.247 -11.774 1.00 92.00 117 GLY A CA 1
ATOM 907 C C . GLY A 1 117 ? -11.131 -7.123 -10.734 1.00 92.00 117 GLY A C 1
ATOM 908 O O . GLY A 1 117 ? -12.175 -6.944 -10.116 1.00 92.00 117 GLY A O 1
ATOM 909 N N . LEU A 1 118 ? -10.035 -6.384 -10.516 1.00 94.62 118 LEU A N 1
ATOM 910 C CA . LEU A 1 118 ? -9.954 -5.350 -9.482 1.00 94.62 118 LEU A CA 1
ATOM 911 C C . LEU A 1 118 ? -10.117 -3.943 -10.067 1.00 94.62 118 LEU A C 1
ATOM 913 O O . LEU A 1 118 ? -9.524 -3.591 -11.090 1.00 94.62 118 LEU A O 1
ATOM 917 N N . GLY A 1 119 ? -10.855 -3.092 -9.35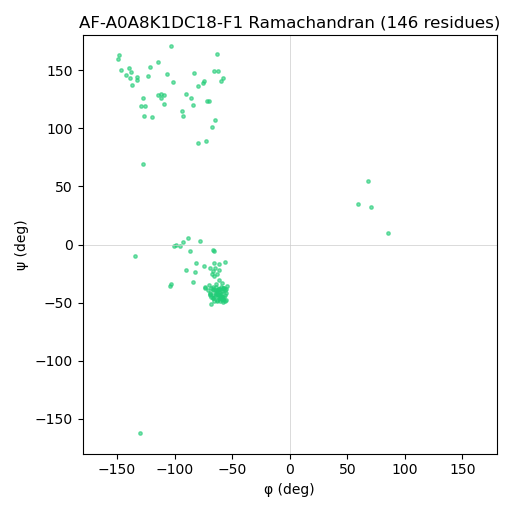7 1.00 96.19 119 GLY A N 1
ATOM 918 C CA . GLY A 1 119 ? -10.913 -1.658 -9.617 1.00 96.19 119 GLY A CA 1
ATOM 919 C C . GLY A 1 119 ? -9.618 -0.969 -9.191 1.00 96.19 119 GLY A C 1
ATOM 920 O O . GLY A 1 119 ? -9.500 -0.518 -8.057 1.00 96.19 119 GLY A O 1
ATOM 921 N N . VAL A 1 120 ? -8.634 -0.886 -10.087 1.00 96.50 120 VAL A N 1
ATOM 922 C CA . VAL A 1 120 ? -7.340 -0.248 -9.789 1.00 96.50 120 VAL A CA 1
ATOM 923 C C . VAL A 1 120 ? -7.363 1.243 -10.129 1.00 96.50 120 VAL A C 1
ATOM 925 O O . VAL A 1 120 ? -7.679 1.616 -11.264 1.00 96.50 120 VAL A O 1
ATOM 928 N N . THR A 1 121 ? -6.947 2.067 -9.167 1.00 96.00 121 THR A N 1
ATOM 929 C CA . THR A 1 121 ? -6.717 3.509 -9.306 1.00 96.00 121 THR A CA 1
ATOM 930 C C . THR A 1 121 ? -5.330 3.867 -8.773 1.00 96.00 121 THR A C 1
ATOM 932 O O . THR A 1 121 ? -5.047 3.691 -7.589 1.00 96.00 121 THR A O 1
ATOM 935 N N . VAL A 1 122 ? -4.463 4.412 -9.625 1.00 94.81 122 VAL A N 1
ATOM 936 C CA . VAL A 1 122 ? -3.143 4.914 -9.215 1.00 94.81 122 VAL A CA 1
ATOM 937 C C . VAL A 1 122 ? -3.126 6.427 -9.363 1.00 94.81 122 VAL A C 1
ATOM 939 O O . VAL A 1 122 ? -3.501 6.962 -10.407 1.00 94.81 122 VAL A O 1
ATOM 942 N N . ARG A 1 123 ? -2.712 7.151 -8.323 1.00 93.94 123 ARG A N 1
ATOM 943 C CA . ARG A 1 123 ? -2.633 8.620 -8.347 1.00 93.94 123 ARG A CA 1
ATOM 944 C C . ARG A 1 123 ? -1.370 9.087 -7.637 1.00 93.94 123 ARG A C 1
ATOM 946 O O . ARG A 1 123 ? -0.879 8.421 -6.737 1.00 93.94 123 ARG A O 1
ATOM 953 N N . ALA A 1 124 ? -0.856 10.243 -8.037 1.00 91.31 124 ALA A N 1
ATOM 954 C CA . ALA A 1 124 ? 0.159 10.930 -7.251 1.00 91.31 124 ALA A CA 1
ATOM 955 C C . ALA A 1 124 ? -0.498 11.579 -6.025 1.00 91.31 124 ALA A C 1
ATOM 957 O O . ALA A 1 124 ? -1.586 12.147 -6.147 1.00 91.31 124 ALA A O 1
ATOM 958 N N . LYS A 1 125 ? 0.180 11.536 -4.873 1.00 88.06 125 LYS A N 1
ATOM 959 C CA . LYS A 1 125 ? -0.339 12.030 -3.585 1.00 88.06 125 LYS A CA 1
ATOM 960 C C . LYS A 1 125 ? -1.630 11.316 -3.168 1.00 88.06 125 LYS A C 1
ATOM 962 O O . LYS A 1 125 ? -2.530 11.932 -2.598 1.00 88.06 125 LYS A O 1
ATOM 967 N N . ALA A 1 126 ? -1.739 10.024 -3.480 1.00 91.31 126 ALA A N 1
ATOM 968 C CA . ALA A 1 126 ? -2.929 9.232 -3.175 1.00 91.31 126 ALA A CA 1
ATOM 969 C C . ALA A 1 126 ? -3.184 9.119 -1.662 1.00 91.31 126 ALA A C 1
ATOM 971 O O . ALA A 1 126 ? -4.330 8.995 -1.244 1.00 91.31 126 ALA A O 1
ATOM 972 N N . ASP A 1 127 ? -2.144 9.243 -0.840 1.00 88.19 127 ASP A N 1
ATOM 973 C CA . ASP A 1 127 ? -2.231 9.317 0.620 1.00 88.19 127 ASP A CA 1
ATOM 974 C C . ASP A 1 127 ? -3.040 10.523 1.124 1.00 88.19 127 ASP A C 1
ATOM 976 O O . ASP A 1 127 ? -3.715 10.427 2.143 1.00 88.19 127 ASP A O 1
ATOM 980 N N . ALA A 1 128 ? -3.042 11.638 0.392 1.00 87.44 128 ALA A N 1
ATOM 981 C CA . ALA A 1 128 ? -3.871 12.799 0.720 1.00 87.44 128 ALA A CA 1
ATOM 982 C C . ALA A 1 128 ? -5.329 12.653 0.244 1.00 87.44 128 ALA A C 1
ATOM 984 O O . ALA A 1 128 ? -6.193 13.419 0.666 1.00 87.44 128 ALA A O 1
ATOM 985 N N . LEU A 1 129 ? -5.601 11.699 -0.653 1.00 90.00 129 LEU A N 1
ATOM 986 C CA . LEU A 1 129 ? -6.903 11.518 -1.304 1.00 90.00 129 LEU A CA 1
ATOM 987 C C . LEU A 1 129 ? -7.697 10.348 -0.717 1.00 90.00 129 LEU A C 1
ATOM 989 O O . LEU A 1 129 ? -8.923 10.406 -0.657 1.00 90.00 129 LEU A O 1
ATOM 993 N N . PHE A 1 130 ? -7.010 9.284 -0.300 1.00 92.38 130 PHE A N 1
ATOM 994 C CA . PHE A 1 130 ? -7.627 8.024 0.098 1.00 92.38 130 PHE A CA 1
ATOM 995 C C . PHE A 1 130 ? -7.172 7.625 1.510 1.00 92.38 130 PHE A C 1
ATOM 997 O O . PHE A 1 130 ? -5.982 7.355 1.709 1.00 92.38 130 PHE A O 1
ATOM 1004 N N . PRO A 1 131 ? -8.095 7.503 2.487 1.00 92.62 131 PRO A N 1
ATOM 1005 C CA . PRO A 1 131 ? -7.754 7.137 3.865 1.00 92.62 131 PRO A CA 1
ATOM 1006 C C . PRO A 1 131 ? -6.966 5.827 3.981 1.00 92.62 131 PRO A C 1
ATOM 1008 O O . PRO A 1 131 ? -6.026 5.752 4.766 1.00 92.62 131 PRO A O 1
ATOM 1011 N N . VAL A 1 132 ? -7.290 4.822 3.159 1.00 93.75 132 VAL A N 1
ATOM 1012 C CA . VAL A 1 132 ? -6.581 3.527 3.119 1.00 93.75 132 VAL A CA 1
ATOM 1013 C C . VAL A 1 132 ? -5.127 3.657 2.668 1.00 93.75 132 VAL A C 1
ATOM 1015 O O . VAL A 1 132 ? -4.250 2.992 3.216 1.00 93.75 132 VAL A O 1
ATOM 1018 N N . VAL A 1 133 ? -4.841 4.562 1.727 1.00 94.19 133 VAL A N 1
ATOM 1019 C CA . VAL A 1 133 ? -3.468 4.828 1.274 1.00 94.19 133 VAL A CA 1
ATOM 1020 C C . VAL A 1 133 ? -2.707 5.609 2.342 1.00 94.19 133 VAL A C 1
ATOM 1022 O O . VAL A 1 133 ? -1.537 5.329 2.597 1.00 94.19 133 VAL A O 1
ATOM 1025 N N . SER A 1 134 ? -3.377 6.541 3.027 1.00 92.38 134 SER A N 1
ATOM 1026 C CA . SER A 1 134 ? -2.783 7.248 4.164 1.00 92.38 134 SER A CA 1
ATOM 1027 C C . SER A 1 134 ? -2.448 6.294 5.314 1.00 92.38 134 SER A C 1
ATOM 1029 O O . SER A 1 134 ? -1.355 6.376 5.873 1.00 92.38 134 SER A O 1
ATOM 1031 N N . ALA A 1 135 ? -3.345 5.354 5.631 1.00 93.38 135 ALA A N 1
ATOM 1032 C CA . ALA A 1 135 ? -3.109 4.313 6.626 1.00 93.38 135 ALA A CA 1
ATOM 1033 C C . ALA A 1 135 ? -1.915 3.432 6.231 1.00 93.38 135 ALA A C 1
ATOM 1035 O O . ALA A 1 135 ? -0.985 3.292 7.020 1.00 93.38 135 ALA A O 1
ATOM 1036 N N . ALA A 1 136 ? -1.864 2.945 4.985 1.00 93.81 136 ALA A N 1
ATOM 1037 C CA . ALA A 1 136 ? -0.717 2.191 4.475 1.00 93.81 136 ALA A CA 1
ATOM 1038 C C . ALA A 1 136 ? 0.601 2.984 4.588 1.00 93.81 136 ALA A C 1
ATOM 1040 O O . ALA A 1 136 ? 1.625 2.425 4.978 1.00 93.81 136 ALA A O 1
ATOM 1041 N N . SER A 1 137 ? 0.590 4.297 4.325 1.00 91.75 137 SER A N 1
ATOM 1042 C CA . SER A 1 137 ? 1.779 5.138 4.510 1.00 91.75 137 SER A CA 1
ATOM 1043 C C . SER A 1 137 ? 2.232 5.221 5.970 1.00 91.75 137 SER A C 1
ATOM 1045 O O . SER A 1 137 ? 3.439 5.326 6.199 1.00 91.75 137 SER A O 1
ATOM 1047 N N . ILE A 1 138 ? 1.314 5.203 6.942 1.00 90.94 138 ILE A N 1
ATOM 1048 C CA . ILE A 1 138 ? 1.662 5.138 8.369 1.00 90.94 138 ILE A CA 1
ATOM 1049 C C . ILE A 1 138 ? 2.323 3.788 8.662 1.00 90.94 138 ILE A C 1
ATOM 1051 O O . ILE A 1 138 ? 3.424 3.780 9.211 1.00 90.94 138 ILE A O 1
ATOM 1055 N N . CYS A 1 139 ? 1.728 2.678 8.206 1.00 90.88 139 CYS A N 1
ATOM 1056 C CA . CYS A 1 139 ? 2.286 1.332 8.379 1.00 90.88 139 CYS A CA 1
ATOM 1057 C C . CYS A 1 139 ? 3.717 1.230 7.821 1.00 90.88 139 CYS A C 1
ATOM 1059 O O . CYS A 1 139 ? 4.618 0.744 8.500 1.00 90.88 139 CYS A O 1
ATOM 1061 N N . ALA A 1 140 ? 3.947 1.719 6.595 1.00 90.69 140 ALA A N 1
ATOM 1062 C CA . ALA A 1 140 ? 5.263 1.675 5.950 1.00 90.69 140 ALA A CA 1
ATOM 1063 C C . ALA A 1 140 ? 6.326 2.451 6.738 1.00 90.69 140 ALA A C 1
ATOM 1065 O O . ALA A 1 140 ? 7.469 2.009 6.855 1.00 90.69 140 ALA A O 1
ATOM 1066 N N . LYS A 1 141 ? 5.951 3.620 7.267 1.00 88.06 141 LYS A N 1
ATOM 1067 C CA . LYS A 1 141 ? 6.850 4.485 8.032 1.00 88.06 141 LYS A CA 1
ATOM 1068 C C . LYS A 1 141 ? 7.232 3.851 9.366 1.00 88.06 141 LYS A C 1
ATOM 1070 O O . LYS A 1 141 ? 8.421 3.698 9.619 1.00 88.06 141 LYS A O 1
ATOM 1075 N N . VAL A 1 142 ? 6.243 3.401 10.139 1.00 85.25 142 VAL A N 1
ATOM 1076 C CA . VAL A 1 142 ? 6.481 2.719 11.422 1.00 85.25 142 VAL A CA 1
ATOM 1077 C C . VAL A 1 142 ? 7.329 1.465 11.210 1.00 85.25 142 VAL A C 1
ATOM 1079 O O . VAL A 1 142 ? 8.343 1.291 11.878 1.00 85.25 142 VAL A O 1
ATOM 1082 N N . GLY A 1 143 ? 7.015 0.654 10.194 1.00 82.00 143 GLY A N 1
ATOM 1083 C CA . GLY A 1 143 ? 7.812 -0.528 9.848 1.00 82.00 143 GLY A CA 1
ATOM 1084 C C . GLY A 1 143 ? 9.228 -0.232 9.334 1.00 82.00 143 GLY A C 1
ATOM 1085 O O . GLY A 1 143 ? 10.060 -1.131 9.289 1.00 82.00 143 GLY A O 1
ATOM 1086 N N . THR A 1 144 ? 9.527 1.010 8.941 1.00 81.56 144 THR A N 1
ATOM 1087 C CA . THR A 1 144 ? 10.903 1.449 8.639 1.00 81.56 144 THR A CA 1
ATOM 1088 C C . THR A 1 144 ? 11.650 1.871 9.908 1.00 81.56 144 THR A C 1
ATOM 1090 O O . THR A 1 144 ? 12.867 1.716 9.976 1.00 81.56 144 THR A O 1
ATOM 1093 N N . GLU A 1 145 ? 10.927 2.426 10.884 1.00 75.81 145 GLU A N 1
ATOM 1094 C CA . GLU A 1 145 ? 11.444 2.963 12.150 1.00 75.81 145 GLU A CA 1
ATOM 1095 C C . GLU A 1 145 ? 11.664 1.859 13.201 1.00 75.81 145 GLU A C 1
ATOM 1097 O O . GLU A 1 145 ? 12.524 2.002 14.067 1.00 75.81 145 GLU A O 1
ATOM 1102 N N . THR A 1 146 ? 10.962 0.724 13.092 1.00 59.38 146 THR A N 1
ATOM 1103 C CA . THR A 1 146 ? 11.159 -0.421 13.994 1.00 59.38 146 THR A CA 1
ATOM 1104 C C . THR A 1 146 ? 12.332 -1.292 13.515 1.00 59.38 146 THR A C 1
ATOM 1106 O O . THR A 1 146 ? 12.283 -1.810 12.396 1.00 59.38 146 THR A O 1
ATOM 1109 N N . PRO A 1 147 ? 13.400 -1.486 14.309 1.00 49.66 147 PRO A N 1
ATOM 1110 C CA . PRO A 1 147 ? 14.428 -2.464 13.979 1.00 49.66 147 PRO A CA 1
ATOM 1111 C C . PRO A 1 147 ? 13.872 -3.884 14.180 1.00 49.66 147 PRO A C 1
ATOM 1113 O O . PRO A 1 147 ? 13.394 -4.206 15.266 1.00 49.66 147 PRO A O 1
ATOM 1116 N N . ASN A 1 148 ? 13.917 -4.701 13.119 1.00 46.28 148 ASN A N 1
ATOM 1117 C CA . ASN A 1 148 ? 13.701 -6.157 13.187 1.00 46.28 148 ASN A CA 1
ATOM 1118 C C . 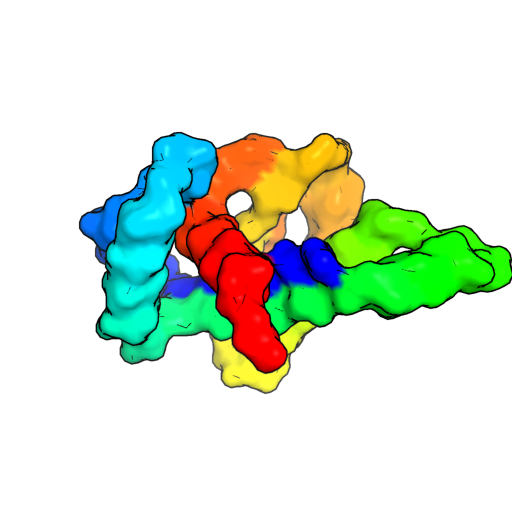ASN A 1 148 ? 14.688 -6.834 14.143 1.00 46.28 148 ASN A C 1
ATOM 1120 O O . ASN A 1 148 ? 15.882 -6.446 14.109 1.00 46.28 148 ASN A O 1
#

pLDDT: mean 89.57, std 8.17, range [46.28, 96.75]

Organism: NCBI:txid364589

Radius of gyration: 15.34 Å; Cα contacts (8 Å, |Δi|>4): 193; chains: 1; bounding box: 42×32×35 Å

Foldseek 3Di:
DQKFKFKDFPPVCQVVLVVLVLAPLPPDDPVRLVVSVVVQVVVVVGMDMDMDDQDPVNQVVQPPDPPHRHPVNVVLVVVLVRVVVCVVVVNPAAEDEEADPDDQVVSQVVSCVVPVRHHYDYDHVSLNVGSRRSNRVSVRVVVVVDDD

Nearest PDB structures (foldseek):
  3puf-assembly3_G  TM=9.730E-01  e=6.549E-17  Homo sapiens
  3puf-assembly6_P  TM=9.785E-01  e=2.837E-16  Homo sapiens
  3puf-assembly4_J  TM=9.764E-01  e=3.704E-16  Homo sapiens
  3kio-assembly1_A  TM=9.653E-01  e=4.660E-15  Mus musculus
  3p5j-assembly1_A  TM=9.803E-01  e=1.353E-14  Mus musculus

Secondary structure (DSSP, 8-state):
-EEEEEEE--GGGHHHHHHTT-S-TTS--HHHHHHHHHHHHHTTTT-EEEEEEE-HHHHHHHHTSSS---HHHHHHHHHHHHHHHHHHTT----EEEEE-SS-HHHHHHHHHHH-TTSEEEEETTHHHH-HHHHHHHHHHHHHHHS--

Sequence (148 aa):
PMVYAICYCPEEKLPQLQALGVADSKTLSEAERERRWGLLEGAGQWLGWALHVLPPAHISACMQQRAKYNLNELSHDTAAELIQGALDSGVQVAQVFADTVGPADKHEARLRRRFPGLGVTVRAKADALFPVVSAASICAKVGTETPN

InterPro domains:
  IPR001352 Ribonuclease HII/HIII [PTHR10954] (1-142)
  IPR012337 Ribonuclease H-like superfamily [SSF53098] (1-142)
  IPR024567 Ribonuclease HII/HIII domain [PF01351] (1-142)
  IPR024567 Ribonuclease HII/HIII domain [PS51975] (1-148)
  IPR036397 Ribonuclease H superfamily [G3DSA:3.30.420.10] (1-145)